Protein AF-A0A2T6N8Z2-F1 (afdb_monomer_lite)

Structure (mmCIF, N/CA/C/O backbone):
data_AF-A0A2T6N8Z2-F1
#
_entry.id   AF-A0A2T6N8Z2-F1
#
loop_
_atom_site.group_PDB
_atom_site.id
_atom_site.type_symbol
_atom_site.label_atom_id
_atom_site.label_alt_id
_atom_site.label_comp_id
_atom_site.label_asym_id
_atom_site.label_entity_id
_atom_site.label_seq_id
_atom_site.pdbx_PDB_ins_code
_atom_site.Cartn_x
_atom_site.Cartn_y
_atom_site.Cartn_z
_atom_site.occupancy
_atom_site.B_iso_or_equiv
_atom_site.auth_seq_id
_atom_site.auth_comp_id
_atom_site.auth_asym_id
_atom_site.auth_atom_id
_atom_site.pdbx_PDB_model_num
ATOM 1 N N . MET A 1 1 ? -3.533 10.443 -33.024 1.00 37.66 1 MET A N 1
ATOM 2 C CA . MET A 1 1 ? -4.424 9.610 -32.187 1.00 37.66 1 MET A CA 1
ATOM 3 C C . MET A 1 1 ? -3.675 9.297 -30.899 1.00 37.66 1 MET A C 1
ATOM 5 O O . MET A 1 1 ? -2.594 8.731 -30.977 1.00 37.66 1 MET A O 1
ATOM 9 N N . ARG A 1 2 ? -4.135 9.781 -29.738 1.00 44.97 2 ARG A N 1
ATOM 10 C CA . ARG A 1 2 ? -3.488 9.500 -28.443 1.00 44.97 2 AR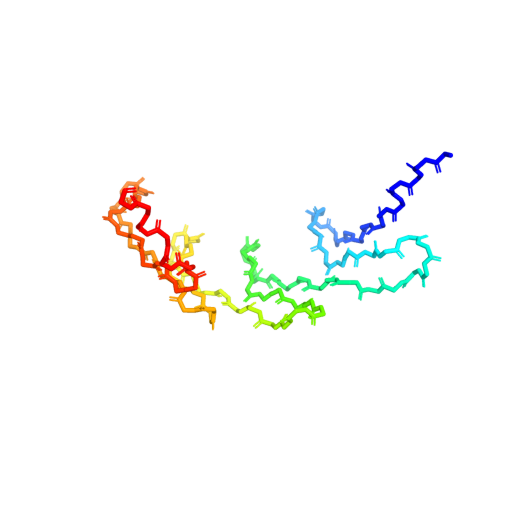G A CA 1
ATOM 11 C C . ARG A 1 2 ? -4.138 8.252 -27.843 1.00 44.97 2 ARG A C 1
ATOM 13 O O . ARG A 1 2 ? -5.008 8.377 -26.990 1.00 44.97 2 ARG A O 1
ATOM 20 N N . SER A 1 3 ? -3.761 7.074 -28.334 1.00 46.84 3 SER A N 1
ATOM 21 C CA . SER A 1 3 ? -4.146 5.818 -27.686 1.00 46.84 3 SER A CA 1
ATOM 22 C C . SER A 1 3 ? -3.359 5.714 -26.387 1.00 46.84 3 SER A C 1
ATOM 24 O O . SER A 1 3 ? -2.135 5.579 -26.389 1.00 46.84 3 SER A O 1
ATOM 26 N N . ASN A 1 4 ? -4.062 5.898 -25.277 1.00 53.19 4 ASN A N 1
ATOM 27 C CA . ASN A 1 4 ? -3.566 5.634 -23.939 1.00 53.19 4 ASN A CA 1
ATOM 28 C C . ASN A 1 4 ? -3.757 4.126 -23.707 1.00 53.19 4 ASN A C 1
ATOM 30 O O . ASN A 1 4 ? -4.619 3.728 -22.929 1.00 53.19 4 ASN A O 1
ATOM 34 N N . ASP A 1 5 ? -3.047 3.300 -24.482 1.00 62.38 5 ASP A N 1
ATOM 35 C CA . ASP A 1 5 ? -3.104 1.844 -24.355 1.00 62.38 5 ASP A CA 1
ATOM 36 C C . ASP A 1 5 ? -2.467 1.485 -23.016 1.00 62.38 5 ASP A C 1
ATOM 38 O O . ASP A 1 5 ? -1.252 1.427 -22.885 1.00 62.38 5 ASP A O 1
ATOM 42 N N . ARG A 1 6 ? -3.281 1.328 -21.976 1.00 67.88 6 ARG A N 1
ATOM 43 C CA . ARG A 1 6 ? -2.866 0.741 -20.704 1.00 67.88 6 ARG A CA 1
ATOM 44 C C . ARG A 1 6 ? -3.607 -0.573 -20.558 1.00 67.88 6 ARG A C 1
ATOM 46 O O . ARG A 1 6 ? -4.835 -0.586 -20.549 1.00 67.88 6 ARG A O 1
ATOM 53 N N . GLY A 1 7 ? -2.854 -1.663 -20.483 1.00 72.88 7 GLY A N 1
ATOM 54 C CA . GLY A 1 7 ? -3.394 -2.992 -20.218 1.00 72.88 7 GLY A CA 1
ATOM 55 C C . GLY A 1 7 ? -3.468 -3.243 -18.717 1.00 72.88 7 GLY A C 1
ATOM 56 O O . GLY A 1 7 ? -2.583 -2.816 -17.974 1.00 72.88 7 GLY A O 1
ATOM 57 N N . TYR A 1 8 ? -4.496 -3.955 -18.267 1.00 79.25 8 TYR A N 1
ATOM 58 C CA . TYR A 1 8 ? -4.641 -4.371 -16.874 1.00 79.25 8 TYR A CA 1
ATOM 59 C C . TYR A 1 8 ? -4.938 -5.864 -16.824 1.00 79.25 8 TYR A C 1
ATOM 61 O O . TYR A 1 8 ? -5.829 -6.339 -17.526 1.00 79.25 8 TYR A O 1
ATOM 69 N N . VAL A 1 9 ? -4.196 -6.596 -15.995 1.00 77.19 9 VAL A N 1
ATOM 70 C CA . VAL A 1 9 ? -4.489 -8.002 -15.701 1.00 77.19 9 VAL A CA 1
ATOM 71 C C . VAL A 1 9 ? -5.158 -8.073 -14.345 1.00 77.19 9 VAL A C 1
ATOM 73 O O . VAL A 1 9 ? -4.692 -7.467 -13.374 1.00 77.19 9 VAL A O 1
ATOM 76 N N . TYR A 1 10 ? -6.257 -8.818 -14.311 1.00 79.25 10 TYR A N 1
ATOM 77 C CA . TYR A 1 10 ? -7.035 -9.066 -13.114 1.00 79.25 10 TYR A CA 1
ATOM 78 C C . TYR A 1 10 ? -6.964 -10.546 -12.734 1.00 79.25 10 TYR A C 1
ATOM 80 O O . TYR A 1 10 ? -6.992 -11.418 -13.601 1.00 79.25 10 TYR A O 1
ATOM 88 N N . GLU A 1 11 ? -6.898 -10.832 -11.439 1.00 80.12 11 GLU A N 1
ATOM 89 C CA . GLU A 1 11 ? -7.072 -12.182 -10.894 1.00 80.12 11 GLU A CA 1
ATOM 90 C C . GLU A 1 11 ? -8.561 -12.516 -10.676 1.00 80.12 11 GLU A C 1
ATOM 92 O O . GLU A 1 11 ? -9.435 -11.664 -10.849 1.00 80.12 11 GLU A O 1
ATOM 97 N N . ALA A 1 12 ? -8.857 -13.759 -10.272 1.00 72.06 12 ALA A N 1
ATOM 98 C CA . ALA A 1 12 ? -10.207 -14.343 -10.215 1.00 72.06 12 ALA A CA 1
ATOM 99 C C . ALA A 1 12 ? -11.249 -13.550 -9.390 1.00 72.06 12 ALA A C 1
ATOM 101 O O . ALA A 1 12 ? -12.446 -13.754 -9.561 1.00 72.06 12 ALA A O 1
ATOM 102 N N . ASN A 1 13 ? -10.808 -12.613 -8.546 1.00 76.19 13 ASN A N 1
ATOM 103 C CA . ASN A 1 13 ? -11.661 -11.719 -7.756 1.00 76.19 13 ASN A CA 1
ATOM 104 C C . ASN A 1 13 ? -11.775 -10.300 -8.341 1.00 76.19 13 ASN A C 1
ATOM 106 O O . ASN A 1 13 ? -12.089 -9.357 -7.616 1.00 76.19 13 ASN A O 1
ATOM 110 N N . ASN A 1 14 ? -11.470 -10.127 -9.630 1.00 76.94 14 ASN A N 1
ATOM 111 C CA . ASN A 1 14 ? -11.426 -8.830 -10.306 1.00 76.94 14 ASN A CA 1
ATOM 112 C C . ASN A 1 14 ? -10.454 -7.832 -9.640 1.00 76.94 14 ASN A C 1
ATOM 114 O O . ASN A 1 14 ? -10.661 -6.617 -9.655 1.00 76.94 14 ASN A O 1
ATOM 118 N N . ARG A 1 15 ? -9.386 -8.349 -9.020 1.00 79.38 15 ARG A N 1
ATOM 119 C CA . ARG A 1 15 ? -8.319 -7.551 -8.400 1.00 79.38 15 ARG A CA 1
ATOM 120 C C . ARG A 1 15 ? -7.185 -7.370 -9.398 1.00 79.38 15 ARG A C 1
ATOM 122 O O . ARG A 1 15 ? -6.825 -8.315 -10.083 1.00 79.38 15 ARG A O 1
ATOM 129 N N . MET A 1 16 ? -6.649 -6.162 -9.519 1.00 82.19 16 MET A N 1
ATOM 130 C CA . MET A 1 16 ? -5.603 -5.862 -10.498 1.00 82.19 16 MET A CA 1
ATOM 131 C C . MET A 1 16 ? -4.251 -6.357 -9.991 1.00 82.19 16 MET A C 1
ATOM 133 O O . MET A 1 16 ? -3.748 -5.826 -9.009 1.00 82.19 16 MET A O 1
ATOM 137 N N . THR A 1 17 ? -3.625 -7.303 -10.680 1.00 84.56 17 THR A N 1
ATOM 138 C CA . THR A 1 17 ? -2.295 -7.812 -10.306 1.00 84.56 17 THR A CA 1
ATOM 139 C C . THR A 1 17 ? -1.181 -7.142 -11.098 1.00 84.56 17 THR A C 1
ATOM 141 O O . THR A 1 17 ? -0.074 -6.982 -10.585 1.00 84.56 17 THR A O 1
ATOM 144 N N . ASN A 1 18 ? -1.459 -6.710 -12.333 1.00 82.00 18 ASN A N 1
ATOM 145 C CA . ASN A 1 18 ? -0.465 -6.099 -13.210 1.00 82.00 18 ASN A CA 1
ATOM 146 C C . ASN A 1 18 ? -1.072 -4.949 -14.016 1.00 82.00 18 ASN A C 1
ATOM 148 O O . ASN A 1 18 ? -2.197 -5.041 -14.511 1.00 82.00 18 ASN A O 1
ATOM 152 N N . ALA A 1 19 ? -0.283 -3.896 -14.205 1.00 82.12 19 ALA A N 1
ATOM 153 C CA . ALA A 1 19 ? -0.547 -2.842 -15.173 1.00 82.12 19 ALA A CA 1
ATOM 154 C C . ALA A 1 19 ? 0.559 -2.825 -16.234 1.00 82.12 19 ALA A C 1
ATOM 156 O O . ALA A 1 19 ? 1.734 -3.013 -15.905 1.00 82.12 19 ALA A O 1
ATOM 157 N N . TYR A 1 20 ? 0.179 -2.561 -17.483 1.00 80.50 20 TYR A N 1
ATOM 158 C CA . TYR A 1 20 ? 1.056 -2.568 -18.650 1.00 80.50 20 TYR A CA 1
ATOM 159 C C . TYR A 1 20 ? 1.039 -1.223 -19.372 1.00 80.50 20 TYR A C 1
ATOM 161 O O . TYR A 1 20 ? -0.019 -0.601 -19.501 1.00 80.50 20 TYR A O 1
ATOM 169 N N . ASP A 1 21 ? 2.194 -0.811 -19.898 1.00 75.81 21 ASP A N 1
ATOM 170 C CA . ASP A 1 21 ? 2.245 0.191 -20.966 1.00 75.81 21 ASP A CA 1
ATOM 171 C C . ASP A 1 21 ? 1.986 -0.530 -22.294 1.00 75.81 21 ASP A C 1
ATOM 173 O O . ASP A 1 21 ? 2.818 -1.289 -22.801 1.00 75.81 21 ASP A O 1
ATOM 177 N N . GLY A 1 22 ? 0.780 -0.351 -22.823 1.00 61.56 22 GLY A N 1
ATOM 178 C CA . GLY A 1 22 ? 0.220 -1.093 -23.948 1.00 61.56 22 GLY A CA 1
ATOM 179 C C . GLY A 1 22 ? 0.868 -0.794 -25.297 1.00 61.56 22 GLY A C 1
ATOM 180 O O . GLY A 1 22 ? 0.452 -1.356 -26.301 1.00 61.56 22 GLY A O 1
ATOM 181 N N . ARG A 1 23 ? 1.932 0.016 -25.336 1.00 67.06 23 ARG A N 1
ATOM 182 C CA . ARG A 1 23 ? 2.822 0.072 -26.503 1.00 67.06 23 ARG A CA 1
ATOM 183 C C . ARG A 1 23 ? 3.801 -1.095 -26.588 1.00 67.06 23 ARG A C 1
ATOM 185 O O . ARG A 1 23 ? 4.226 -1.406 -27.693 1.00 67.06 23 ARG A O 1
ATOM 192 N N . ASN A 1 24 ? 4.175 -1.708 -25.462 1.00 62.03 24 ASN A N 1
ATOM 193 C CA . ASN A 1 24 ? 5.274 -2.683 -25.424 1.00 62.03 24 ASN A CA 1
ATOM 194 C C . ASN A 1 24 ? 4.973 -3.953 -24.609 1.00 62.03 24 ASN A C 1
ATOM 196 O O . ASN A 1 24 ? 5.894 -4.726 -24.372 1.00 62.03 24 ASN A O 1
ATOM 200 N N . GLU A 1 25 ? 3.742 -4.146 -24.114 1.00 67.31 25 GLU A N 1
ATOM 201 C CA . GLU A 1 25 ? 3.404 -5.245 -23.180 1.00 67.31 25 GLU A CA 1
ATOM 202 C C . GLU A 1 25 ? 4.357 -5.318 -21.967 1.00 67.31 25 GLU A C 1
ATOM 204 O O . GLU A 1 25 ? 4.542 -6.357 -21.333 1.00 67.31 25 GLU A O 1
ATOM 209 N N . VAL A 1 26 ? 4.959 -4.184 -21.601 1.00 76.50 26 VAL A N 1
ATOM 210 C CA . VAL A 1 26 ? 5.873 -4.090 -20.463 1.00 76.50 26 VAL A CA 1
ATOM 211 C C . VAL A 1 26 ? 5.048 -3.895 -19.202 1.00 76.50 26 VAL A C 1
ATOM 213 O O . VAL A 1 26 ? 4.273 -2.941 -19.105 1.00 76.50 26 VAL A O 1
ATOM 216 N N . VAL A 1 27 ? 5.243 -4.778 -18.220 1.00 80.31 27 VAL A N 1
ATOM 217 C CA . VAL A 1 27 ? 4.680 -4.618 -16.876 1.00 80.31 27 VAL A CA 1
ATOM 218 C C . VAL A 1 27 ? 5.298 -3.376 -16.235 1.00 80.31 27 VAL A C 1
ATOM 220 O O . VAL A 1 27 ? 6.491 -3.342 -15.945 1.00 80.31 27 VAL A O 1
ATOM 223 N N . ILE A 1 28 ? 4.480 -2.355 -15.997 1.00 85.12 28 ILE A N 1
ATOM 224 C CA . ILE A 1 28 ? 4.893 -1.096 -15.358 1.00 85.12 28 ILE A CA 1
ATOM 225 C C . ILE A 1 28 ? 4.573 -1.062 -13.864 1.00 85.12 28 ILE A C 1
ATOM 227 O O . ILE A 1 28 ? 5.147 -0.260 -13.126 1.00 85.12 28 ILE A O 1
ATOM 231 N N . SER A 1 29 ? 3.664 -1.927 -13.409 1.00 87.00 29 SER A N 1
ATOM 232 C CA . SER A 1 29 ? 3.341 -2.088 -11.995 1.00 87.00 29 SER A CA 1
ATOM 233 C C . SER A 1 29 ? 2.826 -3.494 -11.708 1.00 87.00 29 SER A C 1
ATOM 235 O O . SER A 1 29 ? 2.023 -4.022 -12.478 1.00 87.00 29 SER A O 1
ATOM 237 N N . THR A 1 30 ? 3.256 -4.079 -10.594 1.00 88.88 30 THR A N 1
ATOM 238 C CA . THR A 1 30 ? 2.715 -5.321 -10.034 1.00 88.88 30 THR A CA 1
ATOM 239 C C . THR A 1 30 ? 2.188 -5.074 -8.634 1.00 88.88 30 THR A C 1
ATOM 241 O O . THR A 1 30 ? 2.863 -4.429 -7.828 1.00 88.88 30 THR A O 1
ATOM 244 N N . ILE A 1 31 ? 1.024 -5.629 -8.328 1.00 90.12 31 ILE A N 1
ATOM 245 C CA . ILE A 1 31 ? 0.349 -5.477 -7.044 1.00 90.12 31 ILE A CA 1
ATOM 246 C C . ILE A 1 31 ? 0.190 -6.860 -6.414 1.00 90.12 31 ILE A C 1
ATOM 248 O O . ILE A 1 31 ? -0.241 -7.800 -7.078 1.00 90.12 31 ILE A O 1
ATOM 252 N N . ALA A 1 32 ? 0.538 -6.977 -5.135 1.00 90.19 32 ALA A N 1
ATOM 253 C CA . ALA A 1 32 ? 0.267 -8.154 -4.322 1.00 90.19 32 ALA A CA 1
ATOM 254 C C . ALA A 1 32 ? -0.808 -7.843 -3.280 1.00 90.19 32 ALA A C 1
ATOM 256 O O . ALA A 1 32 ? -0.892 -6.716 -2.777 1.00 90.19 32 ALA A O 1
ATOM 257 N N . TYR A 1 33 ? -1.593 -8.863 -2.945 1.00 91.06 33 TYR A N 1
ATOM 258 C CA . TYR A 1 33 ? -2.690 -8.776 -1.993 1.00 91.06 33 TYR A CA 1
ATOM 259 C C . TYR A 1 33 ? -2.514 -9.770 -0.841 1.00 91.06 33 TYR A C 1
ATOM 261 O O . TYR A 1 33 ? -1.900 -10.822 -1.014 1.00 91.06 33 TYR A O 1
ATOM 269 N N . ASP A 1 34 ? -3.056 -9.449 0.334 1.00 88.75 34 ASP A N 1
ATOM 270 C CA . ASP A 1 34 ? -3.259 -10.430 1.405 1.00 88.75 34 ASP A CA 1
ATOM 271 C C . ASP A 1 34 ? -4.540 -11.263 1.187 1.00 88.75 34 ASP A C 1
ATOM 273 O O . ASP A 1 34 ? -5.307 -11.057 0.239 1.00 88.75 34 ASP A O 1
ATOM 277 N N . GLY A 1 35 ? -4.794 -12.208 2.099 1.00 86.75 35 GLY A N 1
ATOM 278 C CA . GLY A 1 35 ? -5.994 -13.051 2.077 1.00 86.75 35 GLY A CA 1
ATOM 279 C C . GLY A 1 35 ? -7.315 -12.281 2.220 1.00 86.75 35 GLY A C 1
ATOM 280 O O . GLY A 1 35 ? -8.354 -12.784 1.799 1.00 86.75 35 GLY A O 1
ATOM 281 N N . PHE A 1 36 ? -7.286 -11.053 2.745 1.00 88.19 36 PHE A N 1
ATOM 282 C CA . PHE A 1 36 ? -8.457 -10.182 2.885 1.00 88.19 36 PHE A CA 1
ATOM 283 C C . PHE A 1 36 ? -8.665 -9.279 1.660 1.00 88.19 36 PHE A C 1
ATOM 285 O O . PHE A 1 36 ? -9.765 -8.776 1.438 1.00 88.19 36 PHE A O 1
ATOM 292 N N . GLY A 1 37 ? -7.656 -9.142 0.796 1.00 88.19 37 GLY A N 1
ATOM 293 C CA . GLY A 1 37 ? -7.687 -8.282 -0.385 1.00 88.19 37 GLY A CA 1
ATOM 294 C C . GLY A 1 37 ? -7.093 -6.908 -0.21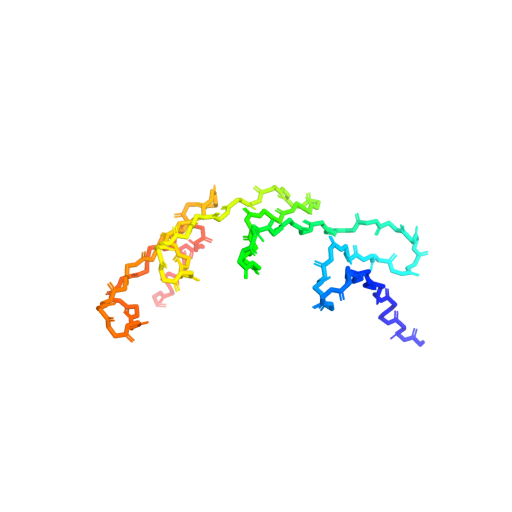6 1.00 88.19 37 GLY A C 1
ATOM 295 O O . GLY A 1 37 ? -7.307 -6.049 -1.074 1.00 88.19 37 GLY A O 1
ATOM 296 N N . ASN A 1 38 ? -6.324 -6.700 0.840 1.00 91.00 38 ASN A N 1
ATOM 297 C CA . ASN A 1 38 ? -5.566 -5.479 1.004 1.00 91.00 38 ASN A CA 1
ATOM 298 C C . ASN A 1 38 ? -4.290 -5.548 0.175 1.00 91.00 38 ASN A C 1
ATOM 300 O O . ASN A 1 38 ? -3.662 -6.598 0.072 1.00 91.00 38 ASN A O 1
ATOM 304 N N . ARG A 1 39 ? -3.895 -4.419 -0.416 1.00 91.62 39 ARG A N 1
ATOM 305 C CA . ARG A 1 39 ? -2.702 -4.314 -1.265 1.00 91.62 39 ARG A CA 1
ATOM 306 C C . ARG A 1 39 ? -1.456 -4.288 -0.392 1.00 91.62 39 ARG A C 1
ATOM 308 O O . ARG A 1 39 ? -1.067 -3.234 0.085 1.00 91.62 39 ARG A O 1
ATOM 315 N N . THR A 1 40 ? -0.799 -5.418 -0.196 1.00 93.94 40 THR A N 1
ATOM 316 C CA . THR A 1 40 ? 0.385 -5.503 0.672 1.00 93.94 40 THR A CA 1
ATOM 317 C C . THR A 1 40 ? 1.644 -4.965 0.012 1.00 93.94 40 THR A C 1
ATOM 319 O O . THR A 1 40 ? 2.556 -4.518 0.705 1.00 93.94 40 THR A O 1
ATOM 322 N N . ARG A 1 41 ? 1.713 -4.981 -1.324 1.00 91.75 41 ARG A N 1
ATOM 323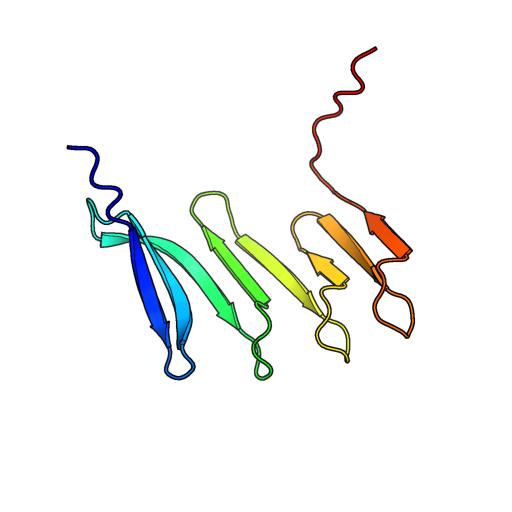 C CA . ARG A 1 41 ? 2.898 -4.544 -2.064 1.00 91.75 41 ARG A CA 1
ATOM 324 C C . ARG A 1 41 ? 2.537 -4.001 -3.434 1.00 91.75 41 ARG A C 1
ATOM 326 O O . ARG A 1 41 ? 1.748 -4.605 -4.151 1.00 91.75 41 ARG A O 1
ATOM 333 N N . ILE A 1 42 ? 3.166 -2.896 -3.812 1.00 91.00 42 ILE A N 1
ATOM 334 C CA . ILE A 1 42 ? 3.145 -2.345 -5.165 1.00 91.00 42 ILE A CA 1
ATOM 335 C C . ILE A 1 42 ? 4.594 -2.191 -5.615 1.00 91.00 42 ILE A C 1
ATOM 337 O O . ILE A 1 42 ? 5.374 -1.490 -4.973 1.00 91.00 42 ILE A O 1
ATOM 341 N N . SER A 1 43 ? 4.961 -2.839 -6.713 1.00 90.06 43 SER A N 1
ATOM 342 C CA . SER A 1 43 ? 6.281 -2.712 -7.334 1.00 90.06 43 SER A CA 1
ATOM 343 C C . SER A 1 43 ? 6.138 -2.089 -8.708 1.00 90.06 43 SER A C 1
ATOM 345 O O . SER A 1 43 ? 5.365 -2.573 -9.523 1.00 90.06 43 SER A O 1
ATOM 347 N N . SER A 1 44 ? 6.888 -1.025 -8.965 1.00 86.31 44 SER A N 1
ATOM 348 C CA . SER A 1 44 ? 6.903 -0.300 -10.236 1.00 86.31 44 SER A CA 1
ATOM 349 C C . SER A 1 44 ? 8.331 0.104 -10.602 1.00 86.31 44 SER A C 1
ATOM 351 O O . SER A 1 44 ? 9.260 -0.107 -9.820 1.00 86.31 44 SER A O 1
ATOM 353 N N . ALA A 1 45 ? 8.508 0.747 -11.758 1.00 82.19 45 ALA A N 1
ATOM 354 C CA . ALA A 1 45 ? 9.801 1.306 -12.163 1.00 82.19 45 ALA A CA 1
ATOM 355 C C . ALA A 1 45 ? 10.359 2.350 -11.170 1.00 82.19 45 ALA A C 1
ATOM 357 O O . ALA A 1 45 ? 11.571 2.521 -11.087 1.00 82.19 45 ALA A O 1
ATOM 358 N N . ALA A 1 46 ? 9.497 3.018 -10.392 1.00 82.62 46 ALA A N 1
ATOM 359 C CA . ALA A 1 46 ? 9.906 3.982 -9.367 1.00 82.62 46 ALA A CA 1
ATOM 360 C C . ALA A 1 46 ? 10.383 3.320 -8.059 1.00 82.62 46 ALA A C 1
ATOM 362 O O . ALA A 1 46 ? 10.935 3.993 -7.192 1.00 82.62 46 ALA A O 1
ATOM 363 N N . GLY A 1 47 ? 10.163 2.013 -7.899 1.00 86.00 47 GLY A N 1
ATOM 364 C CA . GLY A 1 47 ? 10.505 1.269 -6.694 1.00 86.00 47 GLY A CA 1
ATOM 365 C C . GLY A 1 47 ? 9.354 0.420 -6.167 1.00 86.00 47 GLY A C 1
ATOM 366 O O . GLY A 1 47 ? 8.296 0.277 -6.786 1.00 86.00 47 GLY A O 1
ATOM 367 N N . THR A 1 48 ? 9.592 -0.182 -5.003 1.00 89.06 48 THR A N 1
ATOM 368 C CA . THR A 1 48 ? 8.628 -1.036 -4.305 1.00 89.06 48 THR A CA 1
ATOM 369 C C . THR A 1 48 ? 8.145 -0.357 -3.033 1.00 89.06 48 THR A C 1
ATOM 371 O O . THR A 1 48 ? 8.953 0.007 -2.181 1.00 89.06 48 THR A O 1
ATOM 374 N N . VAL A 1 49 ? 6.827 -0.266 -2.881 1.00 91.62 49 VAL A N 1
ATOM 375 C CA . VAL A 1 49 ? 6.164 0.180 -1.657 1.00 91.62 49 VAL A CA 1
ATOM 376 C C . VAL A 1 49 ? 5.407 -0.995 -1.057 1.00 91.62 49 VAL A C 1
ATOM 378 O O . VAL A 1 49 ? 4.614 -1.644 -1.736 1.00 91.62 49 VAL A O 1
ATOM 381 N N . ASN A 1 50 ? 5.659 -1.274 0.216 1.00 91.75 50 ASN A N 1
ATOM 382 C CA . ASN A 1 50 ? 4.923 -2.255 1.002 1.00 91.75 50 ASN A CA 1
ATOM 383 C C . ASN A 1 50 ? 3.962 -1.522 1.931 1.00 91.75 50 ASN A C 1
ATOM 385 O O . ASN A 1 50 ? 4.312 -0.456 2.432 1.00 91.75 50 ASN A O 1
ATOM 389 N N . TYR A 1 51 ? 2.793 -2.096 2.184 1.00 92.38 51 TYR A N 1
ATOM 390 C CA . TYR A 1 51 ? 1.785 -1.539 3.078 1.00 92.38 51 TYR A CA 1
ATOM 391 C C . TYR A 1 51 ? 1.502 -2.507 4.220 1.00 92.38 51 TYR A C 1
ATOM 393 O O . TYR A 1 51 ? 1.419 -3.718 4.012 1.00 92.38 51 TYR A O 1
ATOM 401 N N . SER A 1 52 ? 1.331 -1.953 5.417 1.00 93.19 52 SER A N 1
ATOM 402 C CA . SER A 1 52 ? 0.882 -2.693 6.597 1.00 93.19 52 SER A CA 1
ATOM 403 C C . SER A 1 52 ? -0.529 -2.268 6.961 1.00 93.19 52 SER A C 1
ATOM 405 O O . SER A 1 52 ? -0.894 -1.102 6.790 1.00 93.19 52 SER A O 1
ATOM 407 N N . TYR A 1 53 ? -1.297 -3.207 7.502 1.00 93.81 53 TYR A N 1
ATOM 408 C CA . TYR A 1 53 ? -2.705 -3.023 7.824 1.00 93.81 53 TYR A CA 1
ATOM 409 C C . TYR A 1 53 ? -2.981 -3.365 9.287 1.00 93.81 53 TYR A C 1
ATOM 411 O O . TYR A 1 53 ? -2.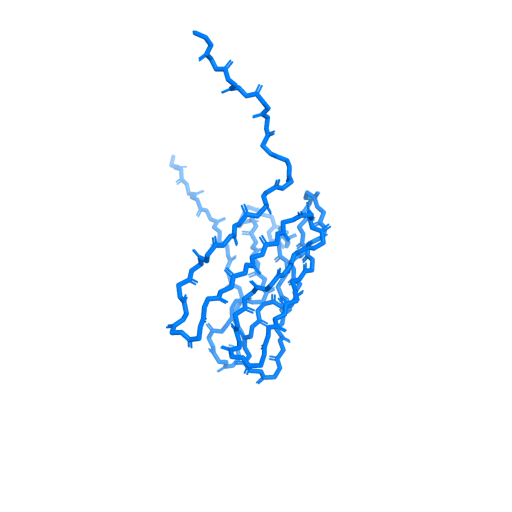291 -4.201 9.872 1.00 93.81 53 TYR A O 1
ATOM 419 N N . ASP A 1 54 ? -3.979 -2.712 9.876 1.00 91.88 54 ASP A N 1
ATOM 420 C CA . ASP A 1 54 ? -4.545 -3.134 11.156 1.00 91.88 54 ASP A CA 1
ATOM 421 C C . ASP A 1 54 ? -5.564 -4.276 10.988 1.00 91.88 54 ASP A C 1
ATOM 423 O O . ASP A 1 54 ? -5.879 -4.712 9.879 1.00 91.88 54 ASP A O 1
ATOM 427 N N . LEU A 1 55 ? -6.111 -4.756 12.109 1.00 90.06 55 LEU A N 1
ATOM 428 C CA . LEU A 1 55 ? -7.117 -5.826 12.138 1.00 90.06 55 LEU A CA 1
ATOM 429 C C . LEU A 1 55 ? -8.434 -5.454 11.436 1.00 90.06 55 LEU A C 1
ATOM 431 O O . LEU A 1 55 ? -9.237 -6.332 11.132 1.00 90.06 55 LEU A O 1
ATOM 435 N N . ASN A 1 56 ? -8.662 -4.167 11.175 1.00 91.62 56 ASN A N 1
ATOM 436 C CA . ASN A 1 56 ? -9.832 -3.652 10.477 1.00 91.62 56 ASN A CA 1
ATOM 437 C C . ASN A 1 56 ? -9.561 -3.423 8.982 1.00 91.62 56 ASN A C 1
ATOM 439 O O . ASN A 1 56 ? -10.375 -2.781 8.318 1.00 91.62 56 ASN A O 1
ATOM 443 N N . ASN A 1 57 ? -8.455 -3.951 8.442 1.00 92.12 57 ASN A N 1
ATOM 444 C CA . ASN A 1 57 ? -8.055 -3.803 7.041 1.00 92.12 57 ASN A CA 1
ATOM 445 C C . ASN A 1 57 ? -7.770 -2.344 6.631 1.00 92.12 57 ASN A C 1
ATOM 447 O O . ASN A 1 57 ? -7.926 -1.965 5.469 1.00 92.12 57 ASN A O 1
ATOM 451 N N . ARG A 1 58 ? -7.330 -1.503 7.575 1.00 92.00 58 ARG A N 1
ATOM 452 C CA . ARG A 1 58 ? -6.965 -0.100 7.321 1.00 92.00 58 ARG A CA 1
ATOM 453 C C . ARG A 1 58 ? -5.450 0.042 7.257 1.00 92.00 58 ARG A C 1
ATOM 455 O O . ARG A 1 58 ? -4.738 -0.565 8.051 1.00 92.00 58 ARG A O 1
ATOM 462 N N . VAL A 1 59 ? -4.946 0.829 6.306 1.00 92.75 59 VAL A N 1
ATOM 463 C CA . VAL A 1 59 ? -3.500 1.001 6.094 1.00 92.75 59 VAL A CA 1
ATOM 464 C C . VAL A 1 59 ? -2.880 1.806 7.231 1.00 92.75 59 VAL A C 1
ATOM 466 O O . VAL A 1 59 ? -3.212 2.964 7.403 1.00 92.75 59 VAL A O 1
ATOM 469 N N . VAL A 1 60 ? -1.954 1.237 7.995 1.00 94.50 60 VAL A N 1
ATOM 470 C CA . VAL A 1 60 ? -1.311 1.936 9.127 1.00 94.50 60 VAL A CA 1
ATOM 471 C C . VAL A 1 60 ? 0.074 2.466 8.787 1.00 94.50 60 VAL A C 1
ATOM 473 O O . VAL A 1 60 ? 0.526 3.452 9.370 1.00 94.50 60 VAL A O 1
ATOM 476 N N . SER A 1 61 ? 0.755 1.852 7.822 1.00 92.75 61 SER A N 1
ATOM 477 C CA . SER A 1 61 ? 2.070 2.302 7.379 1.00 92.75 61 SER A CA 1
ATOM 478 C C . SER A 1 61 ? 2.380 1.870 5.957 1.00 92.75 61 SER A C 1
ATOM 480 O O . SER A 1 61 ? 1.824 0.898 5.440 1.00 92.75 61 SER A O 1
ATOM 482 N N . SER A 1 62 ? 3.304 2.594 5.334 1.00 93.00 62 SER A N 1
ATOM 483 C CA . SER A 1 62 ? 3.941 2.200 4.089 1.00 93.00 62 SER A CA 1
ATOM 484 C C . SER A 1 62 ? 5.462 2.223 4.224 1.00 93.00 62 SER A C 1
ATOM 486 O O . SER A 1 62 ? 6.026 3.034 4.960 1.00 93.00 62 SER A O 1
ATOM 488 N N . SER A 1 63 ? 6.159 1.384 3.457 1.00 90.38 63 SER A N 1
ATOM 489 C CA . SER A 1 63 ? 7.625 1.425 3.383 1.00 90.38 63 SER A CA 1
ATOM 490 C C . SER A 1 63 ? 8.159 2.676 2.673 1.00 90.38 63 SER A C 1
ATOM 492 O O . SER A 1 63 ? 9.369 2.867 2.635 1.00 90.38 63 SER A O 1
ATOM 494 N N . ALA A 1 64 ? 7.278 3.525 2.128 1.00 87.31 64 ALA A N 1
ATOM 495 C CA . ALA A 1 64 ? 7.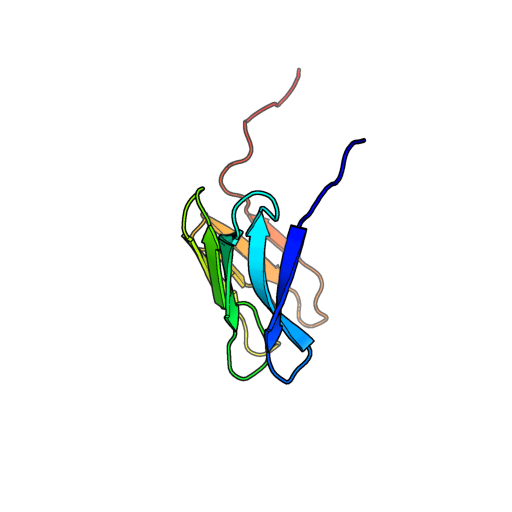615 4.861 1.636 1.00 87.31 64 ALA A CA 1
ATOM 496 C C . ALA A 1 64 ? 7.742 5.897 2.774 1.00 87.31 64 ALA A C 1
ATOM 498 O O . ALA A 1 64 ? 8.056 7.055 2.522 1.00 87.31 64 ALA A O 1
ATOM 499 N N . GLY A 1 65 ? 7.506 5.492 4.027 1.00 85.31 65 GLY A N 1
ATOM 500 C CA . GLY A 1 65 ? 7.600 6.357 5.202 1.00 85.31 65 GLY A CA 1
ATOM 501 C C . GLY A 1 65 ? 6.291 7.061 5.558 1.00 85.31 65 GLY A C 1
ATOM 502 O O . GLY A 1 65 ? 6.272 7.872 6.482 1.00 85.31 65 GLY A O 1
ATOM 503 N N . GLU A 1 66 ? 5.188 6.771 4.868 1.00 90.56 66 GLU A N 1
ATOM 504 C CA . GLU A 1 66 ? 3.871 7.261 5.287 1.00 90.56 66 GLU A CA 1
ATOM 505 C C . GLU A 1 66 ? 3.269 6.390 6.402 1.00 90.56 66 GLU A C 1
ATOM 507 O O . GLU A 1 66 ? 3.474 5.174 6.429 1.00 90.56 66 GLU A O 1
ATOM 512 N N . SER A 1 67 ? 2.512 6.999 7.317 1.00 91.44 67 SER A N 1
ATOM 513 C CA . SER A 1 67 ? 1.771 6.297 8.374 1.00 91.44 67 SER A CA 1
ATOM 514 C C . SER A 1 67 ? 0.450 6.974 8.713 1.00 91.44 67 SER A C 1
ATOM 516 O O . SER A 1 67 ? 0.341 8.201 8.677 1.00 91.44 67 SER A O 1
ATOM 518 N N . TRP A 1 68 ? -0.533 6.167 9.104 1.00 93.06 68 TRP A N 1
ATOM 519 C CA . TRP A 1 68 ? -1.873 6.612 9.464 1.00 93.06 68 TRP A CA 1
ATOM 520 C C . TRP A 1 68 ? -2.272 6.063 10.825 1.00 93.06 68 TRP A C 1
ATOM 522 O O . TRP A 1 68 ? -1.972 4.922 11.174 1.00 93.06 68 TRP A O 1
ATOM 532 N N . VAL A 1 69 ? -2.982 6.891 11.581 1.00 91.38 69 VAL A N 1
ATOM 533 C CA . VAL A 1 69 ? -3.636 6.516 12.830 1.00 91.38 69 VAL A CA 1
ATOM 534 C C . VAL A 1 69 ? -5.118 6.780 12.655 1.00 91.38 69 VAL A C 1
ATOM 536 O O . VAL A 1 69 ? -5.504 7.839 12.154 1.00 91.38 69 VAL A O 1
ATOM 539 N N . TYR A 1 70 ? -5.930 5.815 13.068 1.00 91.44 70 TYR A N 1
ATOM 540 C CA . TYR A 1 70 ? -7.380 5.894 13.002 1.00 91.44 70 TYR A CA 1
ATOM 541 C C . TYR A 1 70 ? -7.977 5.856 14.403 1.00 91.44 70 TYR A C 1
ATOM 543 O O . TYR A 1 70 ? -7.395 5.262 15.311 1.00 91.44 70 TYR A O 1
ATOM 551 N N . ASP A 1 71 ? -9.141 6.474 14.569 1.00 90.94 71 ASP A N 1
ATOM 552 C CA . ASP A 1 71 ? -10.004 6.214 15.719 1.00 90.94 71 ASP A CA 1
ATOM 553 C C . ASP A 1 71 ? -10.763 4.877 15.555 1.00 90.94 71 ASP A C 1
ATOM 555 O O . ASP A 1 71 ? -10.628 4.158 14.554 1.00 90.94 71 ASP A O 1
ATOM 559 N N . GLU A 1 72 ? -11.563 4.515 16.558 1.00 90.00 72 GLU A N 1
ATOM 560 C CA . GLU A 1 72 ? -12.346 3.271 16.559 1.00 90.00 72 GLU A CA 1
ATOM 561 C C . GLU A 1 72 ? -13.422 3.234 15.464 1.00 90.00 72 GLU A C 1
ATOM 563 O O . GLU A 1 72 ? -13.789 2.156 15.001 1.00 90.00 72 GLU A O 1
ATOM 568 N N . VAL A 1 73 ? -13.898 4.397 15.011 1.00 92.00 73 VAL A N 1
ATOM 569 C CA . VAL A 1 73 ? -14.938 4.504 13.976 1.00 92.00 73 VAL A CA 1
ATOM 570 C C . VAL A 1 73 ? -14.362 4.606 12.558 1.00 92.00 73 VAL A C 1
ATOM 572 O O . VAL A 1 73 ? -15.111 4.530 11.588 1.00 92.00 73 VAL A O 1
ATOM 575 N N . GLY A 1 74 ? -13.035 4.712 12.415 1.00 88.38 74 GLY A N 1
ATOM 576 C CA . GLY A 1 74 ? -12.335 4.690 11.129 1.00 88.38 74 GLY A CA 1
ATOM 577 C C . GLY A 1 74 ? -11.916 6.046 10.577 1.00 88.38 74 GLY A C 1
ATOM 578 O O . GLY A 1 74 ? -11.393 6.091 9.463 1.00 88.38 74 GLY A O 1
ATOM 579 N N . ASN A 1 75 ? -12.070 7.136 11.326 1.00 90.44 75 ASN A N 1
ATOM 580 C CA . ASN A 1 75 ? -11.549 8.430 10.902 1.00 90.44 75 ASN A CA 1
ATOM 581 C C . ASN A 1 75 ? -10.040 8.484 11.115 1.00 90.44 75 ASN A C 1
ATOM 583 O O . ASN A 1 75 ? -9.531 8.081 12.160 1.00 90.44 75 ASN A O 1
ATOM 587 N N . THR A 1 76 ? -9.313 9.032 10.143 1.00 92.31 76 THR A N 1
ATOM 588 C CA . THR A 1 76 ? -7.880 9.290 10.293 1.00 92.31 76 THR A CA 1
ATOM 589 C C . THR A 1 76 ? -7.665 10.439 11.272 1.00 92.31 76 THR A C 1
ATOM 591 O O . THR A 1 76 ? -7.939 11.594 10.957 1.00 92.31 76 THR A O 1
ATOM 594 N N . THR A 1 77 ? -7.137 10.131 12.451 1.00 93.25 77 THR A N 1
ATOM 595 C CA . THR A 1 77 ? -6.778 11.121 13.474 1.00 93.25 77 THR A CA 1
ATOM 596 C C . THR A 1 77 ? -5.386 11.695 13.246 1.00 93.25 77 THR A C 1
ATOM 598 O O . THR A 1 77 ? -5.095 12.813 13.669 1.00 93.25 77 THR A O 1
ATOM 601 N N . ARG A 1 78 ? -4.514 10.957 12.548 1.00 88.81 78 ARG A N 1
ATOM 602 C CA . ARG A 1 78 ? -3.178 11.422 12.172 1.00 88.81 78 ARG A CA 1
ATOM 603 C C . ARG A 1 78 ? -2.715 10.773 10.878 1.00 88.81 78 ARG A C 1
ATOM 605 O O . ARG A 1 78 ? -2.880 9.575 10.684 1.00 88.81 78 ARG A O 1
ATOM 612 N N . HIS A 1 79 ? -2.072 11.564 10.032 1.00 91.44 79 HIS A N 1
ATOM 613 C CA . HIS A 1 79 ? -1.401 11.095 8.828 1.00 91.44 79 HIS A CA 1
ATOM 614 C C . HIS A 1 79 ? -0.019 11.744 8.761 1.00 91.44 79 HIS A C 1
ATOM 616 O O . HIS A 1 79 ? 0.087 12.959 8.605 1.00 91.44 79 HIS A O 1
ATOM 622 N N . ASN A 1 80 ? 1.037 10.943 8.901 1.00 87.19 80 ASN A N 1
ATOM 623 C CA . ASN A 1 80 ? 2.403 11.397 8.670 1.00 87.19 80 ASN A CA 1
ATOM 624 C C . ASN A 1 80 ? 2.788 11.008 7.247 1.00 87.19 80 ASN A C 1
ATOM 626 O O . ASN A 1 80 ? 2.867 9.819 6.946 1.00 87.19 80 ASN A O 1
ATOM 630 N N . LYS A 1 81 ? 3.028 11.995 6.391 1.00 82.19 81 LYS A N 1
ATOM 631 C CA . LYS A 1 81 ? 3.578 11.774 5.054 1.00 82.19 81 LYS A CA 1
ATOM 632 C C . LYS A 1 81 ? 5.092 11.884 5.109 1.00 82.19 81 LYS A C 1
ATOM 634 O O . LYS A 1 81 ? 5.608 12.780 5.773 1.00 82.19 81 LYS A O 1
ATOM 639 N N . THR A 1 82 ? 5.786 11.034 4.364 1.00 72.25 82 THR A N 1
ATOM 640 C CA . THR A 1 82 ? 7.218 11.202 4.103 1.00 72.25 82 THR A CA 1
ATOM 641 C C . THR A 1 82 ? 7.385 11.409 2.604 1.00 72.25 82 THR A C 1
ATOM 643 O O . THR A 1 82 ? 6.891 10.606 1.820 1.00 72.25 82 THR A O 1
ATOM 646 N N . GLY A 1 83 ? 8.028 12.513 2.209 1.00 59.44 83 GLY A N 1
ATOM 647 C CA . GLY A 1 83 ? 8.223 12.871 0.798 1.00 59.44 83 GLY A CA 1
ATOM 648 C C . GLY A 1 83 ? 7.241 13.897 0.222 1.00 59.44 83 GLY A C 1
ATOM 649 O O . GLY A 1 83 ? 7.011 13.897 -0.982 1.00 59.44 83 GLY A O 1
ATOM 650 N N . GLY A 1 84 ? 6.678 14.792 1.038 1.00 45.94 84 GLY A N 1
ATOM 651 C CA . GLY A 1 84 ? 6.248 16.084 0.504 1.00 45.94 84 GLY A CA 1
ATOM 652 C C . GLY A 1 84 ? 7.487 16.953 0.323 1.00 45.94 84 GLY A C 1
ATOM 653 O O . GLY A 1 84 ? 8.204 17.175 1.296 1.00 45.94 84 GLY A O 1
ATOM 654 N N . GLU A 1 85 ? 7.761 17.438 -0.887 1.00 43.59 85 GLU A N 1
ATOM 655 C CA . GLU A 1 85 ? 8.559 18.655 -1.025 1.00 43.59 85 GLU A CA 1
ATOM 656 C C . GLU A 1 85 ? 8.036 19.678 -0.007 1.00 43.59 85 GLU A C 1
ATOM 658 O O . GLU A 1 85 ? 6.832 19.941 0.059 1.00 43.59 85 GLU A O 1
ATOM 663 N N . TYR A 1 86 ? 8.927 20.244 0.807 1.00 44.06 86 TYR A N 1
ATOM 664 C CA . TYR A 1 86 ? 8.612 21.481 1.499 1.00 44.06 86 TYR A CA 1
ATOM 665 C C . TYR A 1 86 ? 8.417 22.551 0.424 1.00 44.06 86 TYR A C 1
ATOM 667 O O . TYR A 1 86 ? 9.376 23.142 -0.056 1.00 44.06 86 TYR A O 1
ATOM 675 N N . THR A 1 87 ? 7.175 22.806 0.041 1.00 36.38 87 THR A N 1
ATOM 676 C CA . THR A 1 87 ? 6.769 24.115 -0.463 1.00 36.38 87 THR A CA 1
ATOM 677 C C . THR A 1 87 ? 5.786 24.698 0.539 1.00 36.38 87 THR A C 1
ATOM 679 O O . THR A 1 87 ? 4.578 24.741 0.338 1.00 36.38 87 THR A O 1
ATOM 682 N N . THR A 1 88 ? 6.334 25.165 1.663 1.00 38.50 88 THR A N 1
ATOM 683 C CA . THR A 1 88 ? 5.790 26.381 2.267 1.00 38.50 88 THR A CA 1
ATOM 684 C C . THR A 1 88 ? 6.108 27.485 1.264 1.00 38.50 88 THR A C 1
ATOM 686 O O . THR A 1 88 ? 7.230 27.982 1.229 1.00 38.50 88 THR A O 1
ATOM 689 N N . SER A 1 89 ? 5.178 27.781 0.360 1.00 43.66 89 SER A N 1
ATOM 690 C CA . SER A 1 89 ? 5.208 29.066 -0.330 1.00 43.66 89 SER A CA 1
ATOM 691 C C . SER A 1 89 ? 4.859 30.121 0.718 1.00 43.66 89 SER A C 1
ATOM 693 O O . SER A 1 89 ? 3.756 30.087 1.265 1.00 43.66 89 SER A O 1
ATOM 695 N N . GLU A 1 90 ? 5.836 30.963 1.056 1.00 47.56 90 GLU A N 1
ATOM 696 C CA . GLU A 1 90 ? 5.590 32.277 1.666 1.00 47.56 90 GLU A CA 1
ATOM 697 C C . GLU A 1 90 ? 4.757 33.165 0.729 1.00 47.56 90 GLU A C 1
ATOM 699 O O . GLU A 1 90 ? 4.880 33.005 -0.511 1.00 47.56 90 GLU A O 1
#

Sequence (90 aa):
MRSNDRGYVYEANNRMTNAYDGRNEVVISTIAYDGFGNRTRISSAAGTVNYSYDLNNRVVSSSAGESWVYDEVGNTTRHNKTGGEYTTSE

Radius of gyration: 16.5 Å; chains: 1; bounding box: 25×47×49 Å

Foldseek 3Di:
DPPQDKDFDADPVRHTQFIARRVPRDTQWGFDADPVGATQWIQGPVGIKGFDADPVSHTADIPQGWGFDADPVGDTPDIDD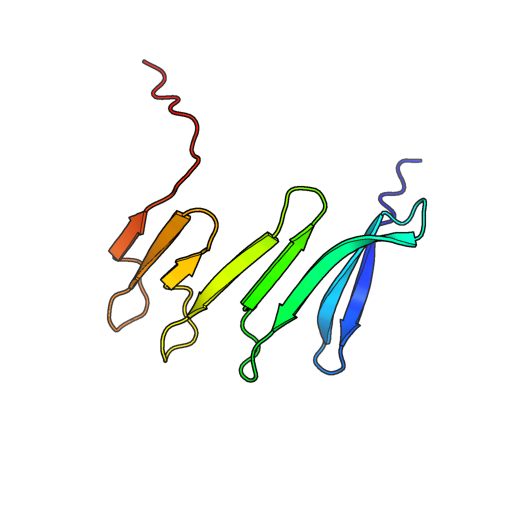DDDDPPPPD

Secondary structure (DSSP, 8-state):
-----EEEEE-TTS-EEEEEETTTTEEEEEEEE-TT--EEEEEETTEEEEEEE-TTS-EEEETTS-EEEE-TTS-EEEEE-S--------

pLDDT: mean 80.01, std 15.86, range [36.38, 94.5]